Protein 3EXN (pdb70)

Sequence (152 aa):
HVLTLDLAPVTPKDAPLLHRVFHHLSPSYFALIGELPTLEDVVRDLQTLEVDPRRRAFLLFLGQEPVGYLDAKLGYPEAEDATLSLLLIREDHQGRGLGRQALERRFAAGLDGVRRLYAVVYGHNPKAKAFFQAQGFRYVKDGGPTLTWYVRPL

Secondary structure (DSSP, 8-state):
---PPEEEEP-GGGHHHHHHHHHT-HHHHHHT--PPPHHHHHHHHHHHHT-TTEEEEEEEETTEEEEEEEEEET-SSTT-EEEEEEEE-GGGTTSSHHHHHHHHHHHT-TT--EEEEEEESS-HHHHHHHHHTTPEEEEE-STTEEEEEEE-

InterPro domains:
  IPR000182 GNAT domain [PF00583] (49-140)
  IPR000182 GNAT domain [PS51186] (9-157)
  IPR016181 Acyl-CoA N-acyltransferase [SSF55729] (10-145)
  IPR050832 Bacterial Acetyltransferase [PTHR43877] (9-144)

Radius of gyration: 14.87 Å; Cα contacts (8 Å, |Δi|>4): 261; chains: 1; bounding box: 39×32×36 Å

CATH classification: 3.40.630.30

Structure (mmCIF, N/CA/C/O backbone):
data_3EXN
#
_entry.id   3EXN
#
_cell.length_a   32.197
_cell.length_b   52.408
_cell.length_c   47.514
_cell.angle_alpha   90.00
_cell.angle_beta   92.50
_cell.angle_gamma   90.00
#
_symmetry.space_group_name_H-M   'P 1 21 1'
#
loop_
_entity.id
_entity.type
_entity.pdbx_description
1 polymer 'Probable acetyltransferase'
2 non-polymer 'CHLORIDE ION'
3 non-polymer 'ACETYL COENZYME *A'
4 water water
#
loop_
_atom_site.group_PDB
_atom_site.id
_atom_site.type_symbol
_atom_site.label_atom_id
_atom_site.label_alt_id
_atom_site.label_comp_id
_atom_site.label_asym_id
_atom_site.label_entity_id
_atom_site.label_seq_id
_atom_site.pdbx_PDB_ins_code
_atom_site.Cartn_x
_atom_site.Cartn_y
_atom_site.Cartn_z
_atom_site.occupancy
_atom_site.B_iso_or_equiv
_atom_site.auth_seq_id
_atom_site.auth_comp_id
_atom_site.auth_asym_id
_atom_site.auth_atom_id
_atom_site.pdbx_PDB_model_num
ATOM 9 N N . HIS A 1 8 ? 25.336 -1.541 14.129 1.00 23.16 5 HIS A N 1
ATOM 10 C CA . HIS A 1 8 ? 23.993 -1.374 13.603 1.00 22.10 5 HIS A CA 1
ATOM 11 C C . HIS A 1 8 ? 23.694 -2.404 12.560 1.00 19.63 5 HIS A C 1
ATOM 12 O O . HIS A 1 8 ? 24.446 -2.541 11.581 1.00 20.24 5 HIS A O 1
ATOM 19 N N . VAL A 1 9 ? 22.590 -3.125 12.773 1.00 16.67 6 VAL A N 1
ATOM 20 C CA . VAL A 1 9 ? 21.939 -3.869 11.713 1.00 13.53 6 VAL A CA 1
ATOM 21 C C . VAL A 1 9 ? 21.172 -2.809 10.888 1.00 11.82 6 VAL A C 1
ATOM 22 O O . VAL A 1 9 ? 20.530 -1.863 11.459 1.00 12.56 6 VAL A O 1
ATOM 26 N N . LEU A 1 10 ? 21.192 -3.001 9.572 1.00 9.64 7 LEU A N 1
ATOM 27 C CA . LEU A 1 10 ? 20.632 -2.034 8.621 1.00 8.30 7 LEU A CA 1
ATOM 28 C C . LEU A 1 10 ? 19.349 -2.530 7.979 1.00 7.73 7 LEU A C 1
ATOM 29 O O . LEU A 1 10 ? 18.446 -1.716 7.754 1.00 6.06 7 LEU A O 1
ATOM 34 N N . THR A 1 11 ? 19.266 -3.835 7.672 1.00 7.01 8 THR A N 1
ATOM 35 C CA . THR A 1 11 ? 18.172 -4.402 6.883 1.00 6.37 8 THR A CA 1
ATOM 36 C C . THR A 1 11 ? 17.073 -4.833 7.852 1.00 6.78 8 THR A C 1
ATOM 37 O O . THR A 1 11 ? 17.325 -5.550 8.804 1.00 4.72 8 THR A O 1
ATOM 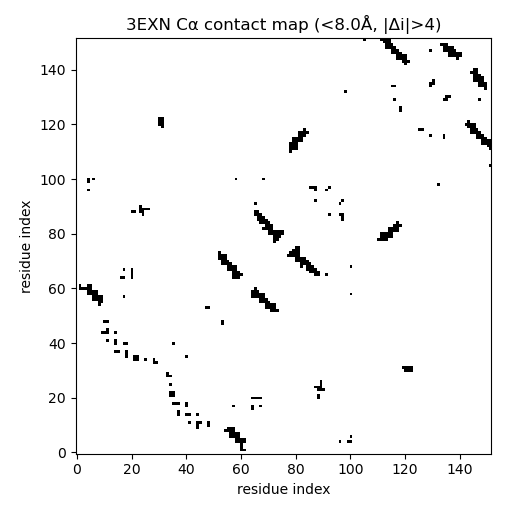41 N N . LEU A 1 12 ? 15.853 -4.394 7.576 1.00 7.10 9 LEU A N 1
ATOM 42 C CA . LEU A 1 12 ? 14.726 -4.591 8.470 1.00 8.10 9 LEU A CA 1
ATOM 43 C C . LEU A 1 12 ? 13.997 -5.788 7.916 1.00 8.08 9 LEU A C 1
ATOM 44 O O . LEU A 1 12 ? 13.625 -5.767 6.737 1.00 11.10 9 LEU A O 1
ATOM 49 N N . ASP A 1 13 ? 13.762 -6.792 8.754 1.00 8.34 10 ASP A N 1
ATOM 50 C CA . ASP A 1 13 ? 12.983 -7.981 8.374 1.00 8.29 10 ASP A CA 1
ATOM 51 C C . ASP A 1 13 ? 11.500 -7.899 8.750 1.00 6.95 10 ASP A C 1
ATOM 52 O O . ASP A 1 13 ? 11.140 -7.481 9.860 1.00 7.09 10 ASP A O 1
ATOM 57 N N . LEU A 1 14 ? 10.653 -8.339 7.830 1.00 6.06 11 LEU A N 1
ATOM 58 C CA . LEU A 1 14 ? 9.208 -8.274 8.040 1.00 5.92 11 LEU A CA 1
ATOM 59 C C . LEU A 1 14 ? 8.767 -9.714 8.307 1.00 5.85 11 LEU A C 1
ATOM 60 O O . LEU A 1 14 ? 8.696 -10.503 7.357 1.00 6.08 11 LEU A O 1
ATOM 65 N N . ALA A 1 15 ? 8.553 -10.020 9.600 1.00 5.76 12 ALA A N 1
ATOM 66 C CA . ALA A 1 15 ? 8.151 -11.345 10.104 1.00 6.36 12 ALA A CA 1
ATOM 67 C C . ALA A 1 15 ? 6.616 -11.399 10.253 1.00 5.67 12 ALA A C 1
ATOM 68 O O . ALA A 1 15 ? 6.042 -10.708 11.075 1.00 4.04 12 ALA A O 1
ATOM 70 N N . PRO A 1 16 ? 5.956 -12.262 9.500 1.00 6.09 13 PRO A N 1
ATOM 71 C CA . PRO A 1 16 ? 4.516 -12.407 9.738 1.00 6.44 13 PRO A CA 1
ATOM 72 C C . PRO A 1 16 ? 4.163 -12.711 11.181 1.00 6.13 13 PRO A C 1
ATOM 73 O O . PRO A 1 16 ? 4.832 -13.559 11.835 1.00 5.02 13 PRO A O 1
ATOM 77 N N . VAL A 1 17 ? 3.148 -11.991 11.692 1.00 5.25 14 VAL A N 1
ATOM 78 C CA . VAL A 1 17 ? 2.742 -12.060 13.099 1.00 5.76 14 VAL A CA 1
ATOM 79 C C . VAL A 1 17 ? 1.757 -13.239 13.307 1.00 6.27 14 VAL A C 1
ATOM 80 O O . VAL A 1 17 ? 0.937 -13.547 12.432 1.00 5.58 14 VAL A O 1
ATOM 84 N N . THR A 1 18 ? 1.888 -13.910 14.447 1.00 6.81 15 THR A N 1
ATOM 85 C CA . THR A 1 18 ? 0.989 -14.978 14.883 1.00 7.06 15 THR A CA 1
ATOM 86 C C . THR A 1 18 ? 0.628 -14.739 16.374 1.00 6.18 15 THR A C 1
ATOM 87 O O . THR A 1 18 ? 1.308 -13.988 17.050 1.00 4.40 15 THR A O 1
ATOM 91 N N . PRO A 1 19 ? -0.467 -15.363 16.887 1.00 6.04 16 PRO A N 1
ATOM 92 C CA . PRO A 1 19 ? -0.876 -15.172 18.286 1.00 5.17 16 PRO A CA 1
ATOM 93 C C . PRO A 1 19 ? 0.209 -15.451 19.317 1.00 5.10 16 PRO A C 1
ATOM 94 O O . PRO A 1 19 ? 0.289 -14.712 20.287 1.00 2.42 16 PRO A O 1
ATOM 98 N N . LYS A 1 20 ? 1.100 -16.413 19.058 1.00 4.66 17 LYS A N 1
ATOM 99 C CA . LYS A 1 20 ? 2.232 -16.628 19.983 1.00 4.91 17 LYS A CA 1
ATOM 100 C C . LYS A 1 20 ? 3.201 -15.426 20.084 1.00 4.32 17 LYS A C 1
ATOM 101 O O . LYS A 1 20 ? 3.932 -15.299 21.067 1.00 4.19 17 LYS A O 1
ATOM 107 N N . ASP A 1 21 ? 3.163 -14.518 19.110 1.00 5.79 18 ASP A N 1
ATOM 108 C CA . ASP A 1 21 ? 3.948 -13.280 19.171 1.00 5.22 18 ASP A CA 1
ATOM 109 C C . ASP A 1 21 ? 3.412 -12.199 20.143 1.00 6.48 18 ASP A C 1
ATOM 110 O O . ASP A 1 21 ? 4.065 -11.138 20.297 1.00 6.48 18 ASP A O 1
ATOM 115 N N . ALA A 1 22 ? 2.244 -12.454 20.795 1.00 6.12 19 ALA A N 1
ATOM 116 C CA . ALA A 1 22 ? 1.545 -11.453 21.613 1.00 6.10 19 ALA A CA 1
ATOM 117 C C . ALA A 1 22 ? 2.437 -10.742 22.628 1.00 6.86 19 ALA A C 1
ATOM 118 O O . ALA A 1 22 ? 2.430 -9.531 22.723 1.00 6.30 19 ALA A O 1
ATOM 120 N N . PRO A 1 23 ? 3.260 -11.490 23.354 1.00 6.07 20 PRO A N 1
ATOM 121 C CA . PRO A 1 23 ? 4.155 -10.823 24.302 1.00 6.47 20 PRO A CA 1
ATOM 122 C C . PRO A 1 23 ? 5.164 -9.831 23.671 1.00 6.00 20 PRO A C 1
ATOM 123 O O . PRO A 1 23 ? 5.439 -8.780 24.266 1.00 6.50 20 PRO A O 1
ATOM 127 N N . LEU A 1 24 ? 5.676 -10.160 22.488 1.00 4.75 21 LEU A N 1
ATOM 128 C CA . LEU A 1 24 ? 6.632 -9.296 21.774 1.00 5.10 21 LEU A CA 1
ATOM 129 C C . LEU A 1 24 ? 5.917 -8.062 21.224 1.00 4.63 21 LEU A C 1
ATOM 130 O O . LEU A 1 24 ? 6.444 -6.947 21.279 1.00 4.21 21 LEU A O 1
ATOM 135 N N . LEU A 1 25 ? 4.733 -8.249 20.666 1.00 4.73 22 LEU A N 1
ATOM 136 C CA . LEU A 1 25 ? 4.006 -7.093 20.132 1.00 5.33 22 LEU A CA 1
ATOM 137 C C . LEU A 1 25 ? 3.543 -6.188 21.268 1.00 5.46 22 LEU A C 1
ATOM 138 O O . LEU A 1 25 ? 3.604 -4.934 21.178 1.00 5.36 22 LEU A O 1
ATOM 143 N N . HIS A 1 26 ? 3.147 -6.814 22.378 1.00 5.81 23 HIS A N 1
ATOM 144 C CA . HIS A 1 26 ? 2.809 -6.044 23.589 1.00 6.40 23 HIS A CA 1
ATOM 145 C C . HIS A 1 26 ? 3.943 -5.162 24.042 1.00 6.15 23 HIS A C 1
ATOM 146 O O . HIS A 1 26 ? 3.716 -3.991 24.375 1.00 5.87 23 HIS A O 1
ATOM 153 N N . ARG A 1 27 ? 5.156 -5.701 24.070 1.00 6.17 24 ARG A N 1
ATOM 154 C CA . ARG A 1 27 ? 6.331 -4.926 24.457 1.00 5.72 24 ARG A CA 1
ATOM 155 C C . ARG A 1 27 ? 6.590 -3.788 23.464 1.00 5.17 24 ARG A C 1
ATOM 156 O O . ARG A 1 27 ? 6.900 -2.694 23.884 1.00 4.69 24 ARG A O 1
ATOM 164 N N . VAL A 1 28 ? 6.449 -4.022 22.144 1.00 5.00 25 VAL A N 1
ATOM 165 C CA . VAL A 1 28 ? 6.636 -2.940 21.165 1.00 4.46 25 VAL A CA 1
ATOM 166 C C . VAL A 1 28 ? 5.677 -1.787 21.460 1.00 3.79 25 VAL A C 1
ATOM 167 O O . VAL A 1 28 ? 6.074 -0.606 21.432 1.00 4.31 25 VAL A O 1
ATOM 171 N N . PHE A 1 29 ? 4.402 -2.110 21.687 1.00 4.40 26 PHE A N 1
ATOM 172 C CA . PHE A 1 29 ? 3.405 -1.082 22.013 1.00 2.88 26 PHE A CA 1
ATOM 173 C C . PHE A 1 29 ? 3.754 -0.357 23.324 1.00 3.83 26 PHE A C 1
ATOM 174 O O . PHE A 1 29 ? 3.655 0.888 23.439 1.00 4.57 26 PHE A O 1
ATOM 182 N N . HIS A 1 30 ? 4.138 -1.125 24.327 1.00 3.83 27 HIS A N 1
ATOM 183 C CA A HIS A 1 30 ? 4.466 -0.499 25.605 0.40 4.28 27 HIS A CA 1
ATOM 184 C CA B HIS A 1 30 ? 4.524 -0.574 25.640 0.40 4.50 27 HIS A CA 1
ATOM 185 C C . HIS A 1 30 ? 5.721 0.380 25.568 1.00 5.49 27 HIS A C 1
ATOM 186 O O . HIS A 1 30 ? 5.804 1.383 26.347 1.00 7.61 27 HIS A O 1
ATOM 199 N N . LEU A 1 31 ? 6.651 0.104 24.645 1.00 5.95 28 LEU A N 1
ATOM 200 C CA . LEU A 1 31 ? 7.805 1.002 24.399 1.00 6.37 28 LEU A CA 1
ATOM 201 C C . LEU A 1 31 ? 7.505 2.111 23.385 1.00 6.76 28 LEU A C 1
ATOM 202 O O . LEU A 1 31 ? 8.432 2.796 22.930 1.00 7.88 28 LEU A O 1
ATOM 207 N N . SER A 1 32 ? 6.229 2.275 23.032 1.00 5.19 29 SER A N 1
ATOM 208 C CA . SER A 1 32 ? 5.753 3.382 22.175 1.00 6.02 29 SER A CA 1
ATOM 209 C C . SER A 1 32 ? 4.623 4.235 22.842 1.00 6.27 29 SER A C 1
ATOM 210 O O . SER A 1 32 ? 3.545 4.451 22.244 1.00 5.26 29 SER A O 1
ATOM 213 N N . PRO A 1 33 ? 4.837 4.700 24.098 1.00 5.36 30 PRO A N 1
ATOM 214 C CA . PRO A 1 33 ? 3.741 5.360 24.841 1.00 7.04 30 PRO A CA 1
ATOM 215 C C . PRO A 1 33 ? 3.218 6.655 24.214 1.00 7.54 30 PRO A C 1
ATOM 216 O O . PRO A 1 33 ? 2.048 7.002 24.386 1.00 7.93 30 PRO A O 1
ATOM 220 N N . SER A 1 34 ? 4.076 7.368 23.490 1.00 6.81 31 SER A N 1
ATOM 221 C CA . SER A 1 34 ? 3.713 8.683 22.995 1.00 6.76 31 SER A CA 1
ATOM 222 C C . SER A 1 34 ? 2.646 8.537 21.914 1.00 7.74 31 SER A C 1
ATOM 223 O O . SER A 1 34 ? 1.736 9.368 21.825 1.00 8.64 31 SER A O 1
ATOM 226 N N . TYR A 1 35 ? 2.695 7.452 21.150 1.00 7.42 32 TYR A N 1
ATOM 227 C CA . TYR A 1 35 ? 1.667 7.228 20.148 1.00 7.80 32 TYR A CA 1
ATOM 228 C C . TYR A 1 35 ? 0.262 7.038 20.750 1.00 7.62 32 TYR A C 1
ATOM 229 O O . TYR A 1 35 ? -0.694 7.645 20.298 1.00 8.38 32 TYR A O 1
ATOM 238 N N . PHE A 1 36 ? 0.147 6.200 21.771 1.00 7.55 33 PHE A N 1
ATOM 239 C CA . PHE A 1 36 ? -1.136 5.950 22.427 1.00 6.93 33 PHE A CA 1
ATOM 240 C C . PHE A 1 36 ? -1.709 7.186 23.130 1.00 6.63 33 PHE A C 1
ATOM 241 O O . PHE A 1 36 ? -2.898 7.449 23.030 1.00 6.72 33 PHE A O 1
ATOM 249 N N . ALA A 1 37 ? -0.843 7.980 23.746 1.00 7.10 34 ALA A N 1
ATOM 250 C CA . ALA A 1 37 ? -1.263 9.234 24.354 1.00 7.11 34 ALA A CA 1
ATOM 251 C C . ALA A 1 37 ? -1.819 10.204 23.310 1.00 7.78 34 ALA A C 1
ATOM 252 O O . ALA A 1 37 ? -2.900 10.799 23.520 1.00 7.47 34 ALA A O 1
ATOM 254 N N . LEU A 1 38 ? -1.127 10.325 22.182 1.00 8.16 35 LEU A N 1
ATOM 255 C CA . LEU A 1 38 ? -1.548 11.189 21.080 1.00 10.36 35 LEU A CA 1
ATOM 256 C C . LEU A 1 38 ? -2.974 10.874 20.520 1.00 9.98 35 LEU A C 1
ATOM 257 O O . LEU A 1 38 ? -3.728 11.792 20.206 1.00 10.01 35 LEU A O 1
ATOM 262 N N . ILE A 1 39 ? -3.308 9.583 20.403 1.00 10.95 36 ILE A N 1
ATOM 263 C CA . ILE A 1 39 ? -4.646 9.125 19.997 1.00 10.09 36 ILE A CA 1
ATOM 264 C C . ILE A 1 39 ? -5.682 9.007 21.144 1.00 10.29 36 ILE A C 1
ATOM 265 O O . ILE A 1 39 ? -6.838 8.622 20.917 1.00 9.33 36 ILE A O 1
ATOM 270 N N . GLY A 1 40 ? -5.264 9.333 22.368 1.00 9.25 37 GLY A N 1
ATOM 271 C CA . GLY A 1 40 ? -6.158 9.368 23.503 1.00 8.84 37 GLY A CA 1
ATOM 272 C C . GLY A 1 40 ? -6.589 8.021 24.067 1.00 9.35 37 GLY A C 1
ATOM 273 O O . GLY A 1 40 ? -7.740 7.875 24.465 1.00 6.92 37 GLY A O 1
ATOM 282 N N . GLU A 1 42 ? -5.328 4.354 26.532 1.00 9.12 39 GLU A N 1
ATOM 283 C CA . GLU A 1 42 ? -4.424 3.629 27.422 1.00 9.62 39 GLU A CA 1
ATOM 284 C C . GLU A 1 42 ? -3.517 2.699 26.596 1.00 9.50 39 GLU A C 1
ATOM 285 O O . GLU A 1 42 ? -3.858 2.386 25.478 1.00 9.18 39 GLU A O 1
ATOM 291 N N . LEU A 1 43 ? -2.367 2.294 27.120 1.00 9.43 40 LEU A N 1
ATOM 292 C CA . LEU A 1 43 ? -1.542 1.270 26.458 1.00 9.57 40 LEU A CA 1
ATOM 293 C C . LEU A 1 43 ? -2.353 -0.031 26.424 1.00 8.91 40 LEU A C 1
ATOM 294 O O . LEU A 1 43 ? -3.121 -0.306 27.381 1.00 8.17 40 LEU A O 1
ATOM 299 N N . PRO A 1 44 ? -2.264 -0.800 25.317 1.00 9.58 41 PRO A N 1
ATOM 300 C CA . PRO A 1 44 ? -3.044 -2.038 25.210 1.00 10.06 41 PRO A CA 1
ATOM 301 C C . PRO A 1 44 ? -2.659 -3.073 26.261 1.00 10.07 41 PRO A C 1
ATOM 302 O O . PRO A 1 44 ? -1.460 -3.177 26.609 1.00 11.03 41 PRO A O 1
ATOM 306 N N . THR A 1 45 ? -3.637 -3.825 26.789 1.00 9.42 42 THR A N 1
ATOM 307 C CA . THR A 1 45 ? -3.337 -4.934 27.728 1.00 9.69 42 THR A CA 1
ATOM 308 C C . THR A 1 45 ? -2.835 -6.150 26.931 1.00 9.03 42 THR A C 1
ATOM 309 O O . THR A 1 45 ? -3.100 -6.234 25.729 1.00 7.17 42 THR A O 1
ATOM 313 N N . LEU A 1 46 ? -2.172 -7.110 27.586 1.00 8.79 43 LEU A N 1
ATOM 314 C CA . LEU A 1 46 ? -1.772 -8.334 26.844 1.00 8.67 43 LEU A CA 1
ATOM 315 C C . LEU A 1 46 ? -3.011 -9.102 26.330 1.00 9.38 43 LEU A C 1
ATOM 316 O O . LEU A 1 46 ? -3.021 -9.655 25.222 1.00 8.38 43 LEU A O 1
ATOM 321 N N . GLU A 1 47 ? -4.087 -9.082 27.119 1.00 9.42 44 GLU A N 1
ATOM 322 C CA . GLU A 1 47 ? -5.328 -9.756 26.720 1.00 9.74 44 GLU A CA 1
ATOM 323 C C . GLU A 1 47 ? -5.926 -9.135 25.468 1.00 9.31 44 GLU A C 1
ATOM 324 O O . GLU A 1 47 ? -6.336 -9.870 24.571 1.00 7.96 44 GLU A O 1
ATOM 330 N N . ASP A 1 48 ? -5.929 -7.791 25.404 1.00 8.35 45 ASP A N 1
ATOM 331 C CA . ASP A 1 48 ? -6.325 -7.045 24.188 1.00 8.63 45 ASP A CA 1
ATOM 332 C C . ASP A 1 48 ? -5.481 -7.477 22.954 1.00 7.24 45 ASP A C 1
ATOM 333 O O . ASP A 1 48 ? -6.010 -7.681 21.855 1.00 7.37 45 ASP A O 1
ATOM 338 N N . VAL A 1 49 ? -4.161 -7.555 23.123 1.00 6.10 46 VAL A N 1
ATOM 339 C CA . VAL A 1 49 ? -3.236 -7.867 21.959 1.00 6.07 46 VAL A CA 1
ATOM 340 C C . VAL A 1 49 ? -3.517 -9.301 21.447 1.00 5.59 46 VAL A C 1
ATOM 341 O O . VAL A 1 49 ? -3.659 -9.574 20.220 1.00 6.39 46 VAL A O 1
ATOM 345 N N . VAL A 1 50 ? -3.698 -10.222 22.395 1.00 4.72 47 VAL A N 1
ATOM 346 C CA . VAL A 1 50 ? -4.062 -11.596 22.024 1.00 5.73 47 VAL A CA 1
ATOM 347 C C . VAL A 1 50 ? -5.347 -11.613 21.212 1.00 6.48 47 VAL A C 1
ATOM 348 O O . VAL A 1 50 ? -5.381 -12.204 20.133 1.00 6.42 47 VAL A O 1
ATOM 352 N N . ARG A 1 51 ? -6.393 -10.961 21.719 1.00 5.70 48 ARG A N 1
ATOM 353 C CA . ARG A 1 51 ? -7.669 -10.923 21.021 1.00 6.70 48 ARG A CA 1
ATOM 354 C C . ARG A 1 51 ? -7.507 -10.356 19.588 1.00 6.35 48 ARG A C 1
ATOM 355 O O . ARG A 1 51 ? -8.030 -10.905 18.622 1.00 7.11 48 ARG A O 1
ATOM 363 N N . ASP A 1 52 ? -6.770 -9.267 19.457 1.00 6.12 49 ASP A N 1
ATOM 364 C CA . ASP A 1 52 ? -6.561 -8.639 18.170 1.00 7.05 49 ASP A CA 1
ATOM 365 C C . ASP A 1 52 ? -5.793 -9.550 17.195 1.00 7.06 49 ASP A C 1
ATOM 366 O O . ASP A 1 52 ? -6.101 -9.591 16.033 1.00 6.74 49 ASP A O 1
ATOM 371 N N . LEU A 1 53 ? -4.785 -10.269 17.681 1.00 6.39 50 LEU A N 1
ATOM 372 C CA . LEU A 1 53 ? -4.074 -11.236 16.850 1.00 6.22 50 LEU A CA 1
ATOM 373 C C . LEU A 1 53 ? -4.926 -12.433 16.427 1.00 6.80 50 LEU A C 1
ATOM 374 O O . LEU A 1 53 ? -4.802 -12.916 15.306 1.00 7.40 50 LEU A O 1
ATOM 379 N N . GLN A 1 54 ? -5.848 -12.857 17.277 1.00 7.99 51 GLN A N 1
ATOM 380 C CA . GLN A 1 54 ? -6.758 -13.977 16.930 1.00 8.08 51 GLN A CA 1
ATOM 381 C C . GLN A 1 54 ? -7.699 -13.582 15.797 1.00 6.87 51 GLN A C 1
ATOM 382 O O . GLN A 1 54 ? -7.983 -14.382 14.874 1.00 5.88 51 GLN A O 1
ATOM 388 N N . THR A 1 55 ? -8.153 -12.343 15.872 1.00 7.33 52 THR A N 1
ATOM 389 C CA . THR A 1 55 ? -9.002 -11.760 14.860 1.00 7.24 52 THR A CA 1
ATOM 390 C C . THR A 1 55 ? -8.284 -11.691 13.513 1.00 7.69 52 THR A C 1
ATOM 391 O O . THR A 1 55 ? -8.864 -12.047 12.497 1.00 8.21 52 THR A O 1
ATOM 395 N N . LEU A 1 56 ? -7.036 -11.223 13.477 1.00 7.44 53 LEU A N 1
ATOM 396 C CA . LEU A 1 56 ? -6.345 -11.097 12.183 1.00 7.85 53 LEU A CA 1
ATOM 397 C C . LEU A 1 56 ? -5.904 -12.442 11.632 1.00 8.03 53 LEU A C 1
ATOM 398 O O . LEU A 1 56 ? -5.845 -12.618 10.404 1.00 8.30 53 LEU A O 1
ATOM 403 N N . GLU A 1 57 ? -5.662 -13.390 12.531 1.00 8.38 54 GLU A N 1
ATOM 404 C CA . GLU A 1 57 ? -5.270 -14.754 12.151 1.00 10.10 54 GLU A CA 1
ATOM 405 C C . GLU A 1 57 ? -6.223 -15.393 11.158 1.00 9.70 54 GLU A C 1
ATOM 406 O O . GLU A 1 57 ? -5.775 -16.081 10.199 1.00 11.27 54 GLU A O 1
ATOM 412 N N . VAL A 1 58 ? -7.525 -15.183 11.355 1.00 8.87 55 VAL A N 1
ATOM 413 C CA . VAL A 1 58 ? -8.539 -15.867 10.555 1.00 9.04 55 VAL A CA 1
ATOM 414 C C . VAL A 1 58 ? -8.976 -15.109 9.297 1.00 8.10 55 VAL A C 1
ATOM 415 O O . VAL A 1 58 ? -9.845 -15.5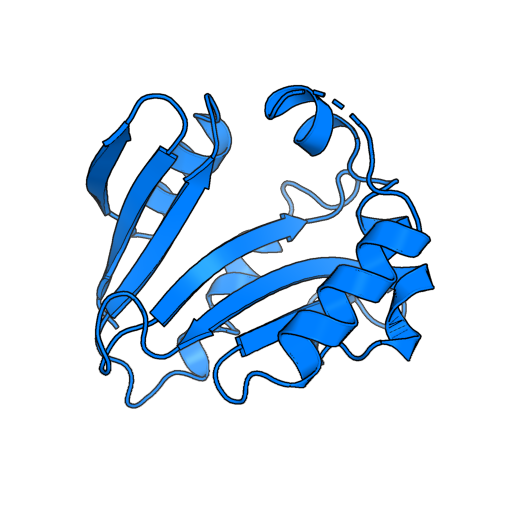80 8.547 1.00 6.93 55 VAL A O 1
ATOM 419 N N . ASP A 1 59 ? -8.386 -13.939 9.063 1.00 6.70 56 ASP A N 1
ATOM 420 C CA . ASP A 1 59 ? -8.651 -13.158 7.853 1.00 6.20 56 ASP A CA 1
ATOM 421 C C . ASP A 1 59 ? -7.527 -13.373 6.816 1.00 6.56 56 ASP A C 1
ATOM 422 O O . ASP A 1 59 ? -6.400 -12.904 7.023 1.00 5.55 56 ASP A O 1
ATOM 427 N N . PRO A 1 60 ? -7.828 -14.092 5.697 1.00 6.03 57 PRO A N 1
ATOM 428 C CA . PRO A 1 60 ? -6.776 -14.427 4.694 1.00 6.81 57 PRO A CA 1
ATOM 429 C C . PRO A 1 60 ? -6.172 -13.225 3.991 1.00 6.20 57 PRO A C 1
ATOM 430 O O . PRO A 1 60 ? -5.121 -13.344 3.339 1.00 6.48 57 PRO A O 1
ATOM 434 N N . ARG A 1 61 ? -6.859 -12.082 4.102 1.00 5.05 58 ARG A N 1
ATOM 435 C CA . ARG A 1 61 ? -6.415 -10.855 3.482 1.00 5.54 58 ARG A CA 1
ATOM 436 C C . ARG A 1 61 ? -5.684 -9.827 4.383 1.00 4.22 58 ARG A C 1
ATOM 437 O O . ARG A 1 61 ? -5.252 -8.788 3.891 1.00 5.49 58 ARG A O 1
ATOM 445 N N . ARG A 1 62 ? -5.528 -10.118 5.661 1.00 5.31 59 ARG A N 1
ATOM 446 C CA . ARG A 1 62 ? -4.719 -9.275 6.543 1.00 5.90 59 ARG A CA 1
ATOM 447 C C . ARG A 1 62 ? -3.259 -9.619 6.292 1.00 5.89 59 ARG A C 1
ATOM 448 O O . ARG A 1 62 ? -2.888 -10.788 6.081 1.00 6.16 59 ARG A O 1
ATOM 456 N N . ARG A 1 63 ? -2.432 -8.572 6.266 1.00 5.24 60 ARG A N 1
ATOM 457 C CA . ARG A 1 63 ? -0.995 -8.708 6.133 1.00 3.75 60 ARG A CA 1
ATOM 458 C C . ARG A 1 63 ? -0.348 -7.913 7.256 1.00 4.22 60 ARG A C 1
ATOM 459 O O . ARG A 1 63 ? -0.237 -6.667 7.165 1.00 5.10 60 ARG A O 1
ATOM 467 N N . ALA A 1 64 ? 0.003 -8.613 8.326 1.00 4.09 61 ALA A N 1
ATOM 468 C CA . ALA A 1 64 ? 0.557 -7.965 9.504 1.00 4.14 61 ALA A CA 1
ATOM 469 C C . ALA A 1 64 ? 1.894 -8.587 9.876 1.00 4.30 61 ALA A C 1
ATOM 470 O O . ALA A 1 64 ? 2.054 -9.825 9.778 1.00 3.87 61 ALA A O 1
ATOM 472 N N . PHE A 1 65 ? 2.827 -7.724 10.297 1.00 4.14 62 PHE A N 1
ATOM 473 C CA . PHE A 1 65 ? 4.226 -8.107 10.520 1.00 3.90 62 PHE A CA 1
ATOM 474 C C . PHE A 1 65 ? 4.792 -7.468 11.760 1.00 4.18 62 PHE A C 1
ATOM 475 O O . PHE A 1 65 ? 4.608 -6.253 11.988 1.00 4.82 62 PHE A O 1
ATOM 483 N N . LEU A 1 66 ? 5.529 -8.249 12.555 1.00 3.56 63 LEU A N 1
ATOM 484 C CA . LEU A 1 66 ? 6.526 -7.657 13.426 1.00 3.92 63 LEU A CA 1
ATOM 485 C C . LEU A 1 66 ? 7.774 -7.235 12.617 1.00 5.01 63 LEU A C 1
ATOM 486 O O . LEU A 1 66 ? 8.203 -7.953 11.705 1.00 8.36 63 LEU A O 1
ATOM 491 N N . LEU A 1 67 ? 8.334 -6.081 12.944 1.00 6.00 64 LEU A N 1
ATOM 492 C CA . LEU A 1 67 ? 9.519 -5.509 12.262 1.00 5.43 64 LEU A CA 1
ATOM 493 C C . LEU A 1 67 ? 10.735 -5.752 13.104 1.00 6.54 64 LEU A C 1
ATOM 494 O O . LEU A 1 67 ? 10.758 -5.399 14.285 1.00 6.51 64 LEU A O 1
ATOM 499 N N . PHE A 1 68 ? 11.715 -6.459 12.525 1.00 6.26 65 PHE A N 1
ATOM 500 C CA . PHE A 1 68 ? 12.864 -6.930 13.290 1.00 6.20 65 PHE A CA 1
ATOM 501 C C . PHE A 1 68 ? 14.147 -6.326 12.776 1.00 5.35 65 PHE A C 1
ATOM 502 O O . PHE A 1 68 ? 14.382 -6.268 11.583 1.00 5.89 65 PHE A O 1
ATOM 510 N N . LEU A 1 69 ? 14.997 -5.939 13.704 1.00 5.55 66 LEU A N 1
ATOM 511 C CA . LEU A 1 69 ? 16.438 -5.735 13.374 1.00 5.82 66 LEU A CA 1
ATOM 512 C C . LEU A 1 69 ? 17.182 -6.851 14.095 1.00 7.13 66 LEU A C 1
ATOM 513 O O . LEU A 1 69 ? 17.379 -6.800 15.319 1.00 6.98 66 LEU A O 1
ATOM 518 N N . GLY A 1 70 ? 17.589 -7.866 13.339 1.00 7.67 67 GLY A N 1
ATOM 519 C CA . GLY A 1 70 ? 18.145 -9.089 13.934 1.00 8.90 67 GLY A CA 1
ATOM 520 C C . GLY A 1 70 ? 17.067 -9.731 14.794 1.00 9.01 67 GLY A C 1
ATOM 521 O O . GLY A 1 70 ? 15.990 -10.010 14.289 1.00 9.17 67 GLY A O 1
ATOM 522 N N . GLN A 1 71 ? 17.355 -9.920 16.086 1.00 9.76 68 GLN A N 1
ATOM 523 C CA . GLN A 1 71 ? 16.400 -10.492 17.056 1.00 11.47 68 GLN A CA 1
ATOM 524 C C . GLN A 1 71 ? 15.523 -9.486 17.788 1.00 10.78 68 GLN A C 1
ATOM 525 O O . GLN A 1 71 ? 14.686 -9.871 18.618 1.00 10.21 68 GLN A O 1
ATOM 531 N N . GLU A 1 72 ? 15.714 -8.203 17.510 1.00 10.04 69 GLU A N 1
ATOM 532 C CA . GLU A 1 72 ? 15.031 -7.181 18.276 1.00 10.01 69 GLU A CA 1
ATOM 533 C C . GLU A 1 72 ? 13.794 -6.705 17.545 1.00 8.01 69 GLU A C 1
ATOM 534 O O . GLU A 1 72 ? 13.905 -6.240 16.414 1.00 7.67 69 GLU A O 1
ATOM 540 N N . PRO A 1 73 ? 12.603 -6.829 18.182 1.00 7.40 70 PRO A N 1
ATOM 541 C CA . PRO A 1 73 ? 11.379 -6.298 17.572 1.00 7.06 70 PRO A CA 1
ATOM 542 C C . PRO A 1 73 ? 11.335 -4.795 17.727 1.00 6.62 70 PRO A C 1
ATOM 543 O O . PRO A 1 73 ? 11.348 -4.296 18.878 1.00 7.45 70 PRO A O 1
ATOM 547 N N . VAL A 1 74 ? 11.255 -4.080 16.602 1.00 6.09 71 VAL A N 1
ATOM 548 C CA . VAL A 1 74 ? 11.383 -2.634 16.586 1.00 4.70 71 VAL A CA 1
ATOM 549 C C . VAL A 1 74 ? 10.202 -1.935 15.912 1.00 4.59 71 VAL A C 1
ATOM 550 O O . VAL A 1 74 ? 10.212 -0.725 15.735 1.00 4.44 71 VAL A O 1
ATOM 554 N N . GLY A 1 75 ? 9.155 -2.679 15.614 1.00 3.69 72 GLY A N 1
ATOM 555 C CA . GLY A 1 75 ? 7.945 -2.041 15.076 1.00 2.97 72 GLY A CA 1
ATOM 556 C C . GLY A 1 75 ? 6.923 -3.054 14.644 1.00 2.76 72 GLY A C 1
ATOM 557 O O . GLY A 1 75 ? 7.086 -4.271 14.864 1.00 2.30 72 GLY A O 1
ATOM 558 N N . TYR A 1 76 ? 5.885 -2.545 13.984 1.00 2.80 73 TYR A N 1
ATOM 559 C CA . TYR A 1 76 ? 4.707 -3.328 13.618 1.00 3.63 73 TYR A CA 1
ATOM 560 C C . TYR A 1 76 ? 4.076 -2.681 12.393 1.00 3.04 73 TYR A C 1
ATOM 561 O O . TYR A 1 76 ? 4.013 -1.460 12.320 1.00 4.28 73 TYR A O 1
ATOM 570 N N . LEU A 1 77 ? 3.624 -3.485 11.431 1.00 4.92 74 LEU A N 1
ATOM 571 C CA . LEU A 1 77 ? 2.977 -2.998 10.217 1.00 3.97 74 LEU A CA 1
ATOM 572 C C . LEU A 1 77 ? 1.734 -3.865 9.982 1.00 3.41 74 LEU A C 1
ATOM 573 O O . LEU A 1 77 ? 1.815 -5.085 10.042 1.00 2.47 74 LEU A O 1
ATOM 578 N N . ASP A 1 78 ? 0.585 -3.222 9.741 1.00 3.47 75 ASP A N 1
ATOM 579 C CA . ASP A 1 78 ? -0.712 -3.969 9.633 1.00 4.93 75 ASP A CA 1
ATOM 580 C C . ASP A 1 78 ? -1.439 -3.380 8.463 1.00 4.23 75 ASP A C 1
ATOM 581 O O . ASP A 1 78 ? -1.686 -2.186 8.447 1.00 6.02 75 ASP A O 1
ATOM 586 N N . ALA A 1 79 ? -1.755 -4.213 7.489 1.00 4.51 76 ALA A N 1
ATOM 587 C CA . ALA A 1 79 ? -2.507 -3.824 6.289 1.00 3.58 76 ALA A CA 1
ATOM 588 C C . ALA A 1 79 ? -3.600 -4.855 5.962 1.00 4.12 76 ALA A C 1
ATOM 589 O O . ALA A 1 79 ? -3.588 -6.009 6.433 1.00 3.62 76 ALA A O 1
ATOM 591 N N . LYS A 1 80 ? -4.562 -4.422 5.171 1.00 5.62 77 LYS A N 1
ATOM 592 C CA . LYS A 1 80 ? -5.667 -5.258 4.673 1.00 5.47 77 LYS A CA 1
ATOM 593 C C . LYS A 1 80 ? -5.733 -5.156 3.129 1.00 5.84 77 LYS A C 1
ATOM 594 O O . LYS A 1 80 ? -5.944 -4.061 2.569 1.00 5.76 77 LYS A O 1
ATOM 600 N N . LEU A 1 81 ? -5.564 -6.289 2.457 1.00 6.69 78 LEU A N 1
ATOM 601 C CA . LEU A 1 81 ? -5.791 -6.379 1.006 1.00 5.38 78 LEU A CA 1
ATOM 602 C C . LEU A 1 81 ? -7.304 -6.413 0.718 1.00 6.27 78 LEU A C 1
ATOM 603 O O . LEU A 1 81 ? -8.068 -7.048 1.439 1.00 6.38 78 LEU A O 1
ATOM 608 N N . GLY A 1 82 ? -7.740 -5.780 -0.375 1.00 7.48 79 GLY A N 1
ATOM 609 C CA . GLY A 1 82 ? -9.133 -5.886 -0.780 1.00 8.65 79 GLY A CA 1
ATOM 610 C C . GLY A 1 82 ? -10.042 -4.860 -0.111 1.00 9.16 79 GLY A C 1
ATOM 611 O O . GLY A 1 82 ? -11.276 -4.979 -0.206 1.00 9.36 79 GLY A O 1
ATOM 612 N N . TYR A 1 83 ? -9.441 -3.857 0.535 1.00 8.71 80 TYR A N 1
ATOM 613 C CA . TYR A 1 83 ? -10.162 -2.742 1.149 1.00 9.09 80 TYR A CA 1
ATOM 614 C C . TYR A 1 83 ? -9.460 -1.444 0.684 1.00 9.82 80 TYR A C 1
ATOM 615 O O . TYR A 1 83 ? -8.242 -1.348 0.781 1.00 9.15 80 TYR A O 1
ATOM 624 N N . PRO A 1 84 ? -10.219 -0.428 0.244 1.00 10.80 81 PRO A N 1
ATOM 625 C CA . PRO A 1 84 ? -11.660 -0.302 0.214 1.00 12.26 81 PRO A CA 1
ATOM 626 C C . PRO A 1 84 ? -12.295 -1.064 -0.939 1.00 12.70 81 PRO A C 1
ATOM 627 O O . PRO A 1 84 ? -13.500 -1.387 -0.881 1.00 14.61 81 PRO A O 1
ATOM 631 N N . GLU A 1 85 ? -11.519 -1.329 -1.983 1.00 12.63 82 GLU A N 1
ATOM 632 C CA . GLU A 1 85 ? -11.967 -2.154 -3.090 1.00 13.21 82 GLU A CA 1
ATOM 633 C C . GLU A 1 85 ? -11.090 -3.390 -3.268 1.00 12.70 82 GLU A C 1
ATOM 634 O O . GLU A 1 85 ? -9.941 -3.406 -2.865 1.00 10.92 82 GLU A O 1
ATOM 640 N N . ALA A 1 86 ? -11.681 -4.401 -3.914 1.00 11.65 83 ALA A N 1
ATOM 641 C CA . ALA A 1 86 ? -11.081 -5.702 -4.133 1.00 11.52 83 ALA A CA 1
ATOM 642 C C . ALA A 1 86 ? -9.651 -5.617 -4.655 1.00 11.13 83 ALA A C 1
ATOM 643 O O . ALA A 1 86 ? -8.817 -6.447 -4.265 1.00 11.40 83 ALA A O 1
ATOM 645 N N . GLU A 1 87 ? -9.398 -4.636 -5.548 1.00 10.32 84 GLU A N 1
ATOM 646 C CA . GLU A 1 87 ? -8.090 -4.462 -6.224 1.00 10.22 84 GLU A CA 1
ATOM 647 C C . GLU A 1 87 ? -7.044 -3.649 -5.456 1.00 9.43 84 GLU A C 1
ATOM 648 O O . GLU A 1 87 ? -5.897 -3.525 -5.916 1.00 8.82 84 GLU A O 1
ATOM 654 N N . ASP A 1 88 ? -7.459 -3.048 -4.338 1.00 7.95 85 ASP A N 1
ATOM 655 C CA . ASP A 1 88 ? -6.577 -2.177 -3.543 1.00 7.31 85 ASP A CA 1
ATOM 656 C C . ASP A 1 88 ? -6.140 -2.812 -2.227 1.00 6.44 85 ASP A C 1
ATOM 657 O O . ASP A 1 88 ? -6.437 -3.987 -1.945 1.00 8.28 85 ASP A O 1
ATOM 662 N N . ALA A 1 89 ? -5.392 -2.030 -1.448 1.00 4.11 86 ALA A N 1
ATOM 663 C CA . ALA A 1 89 ? -4.926 -2.408 -0.094 1.00 3.03 86 ALA A CA 1
ATOM 664 C C . ALA A 1 89 ? -4.943 -1.163 0.766 1.00 2.29 86 ALA A C 1
ATOM 665 O O . ALA A 1 89 ? -4.831 -0.063 0.244 1.00 2.00 86 ALA A O 1
ATOM 667 N N . THR A 1 90 ? -4.975 -1.337 2.106 1.00 2.93 87 THR A N 1
ATOM 668 C CA . THR A 1 90 ? -4.983 -0.186 2.999 1.00 2.36 87 THR A CA 1
ATOM 669 C C . THR A 1 90 ? -4.088 -0.523 4.146 1.00 2.76 87 THR A C 1
ATOM 670 O O . THR A 1 90 ? -4.202 -1.599 4.737 1.00 3.41 87 THR A O 1
ATOM 674 N N . LEU A 1 91 ? -3.193 0.403 4.446 1.00 4.26 88 LEU A N 1
ATOM 675 C CA . LEU A 1 91 ? -2.330 0.319 5.618 1.00 4.15 88 LEU A CA 1
ATOM 676 C C . LEU A 1 91 ? -3.101 0.999 6.775 1.00 4.79 88 LEU A C 1
ATOM 677 O O . LEU A 1 91 ? -3.428 2.194 6.716 1.00 5.66 88 LEU A O 1
ATOM 682 N N . SER A 1 92 ? -3.382 0.231 7.846 1.00 5.81 89 SER A N 1
ATOM 683 C CA . SER A 1 92 ? -4.077 0.743 9.049 1.00 4.48 89 SER A CA 1
ATOM 684 C C . SER A 1 92 ? -3.161 1.137 10.190 1.00 3.81 89 SER A C 1
ATOM 685 O O . SER A 1 92 ? -3.549 1.934 11.026 1.00 2.00 89 SER A O 1
ATOM 688 N N . LEU A 1 93 ? -1.954 0.592 10.218 1.00 3.51 90 LEU A N 1
ATOM 689 C CA . LEU A 1 93 ? -0.979 0.950 11.248 1.00 2.99 90 LEU A CA 1
ATOM 690 C C . LEU A 1 93 ? 0.456 0.656 10.789 1.00 4.73 90 LEU A C 1
ATOM 691 O O . LEU A 1 93 ? 0.790 -0.477 10.377 1.00 4.64 90 LEU A O 1
ATOM 696 N N . LEU A 1 94 ? 1.298 1.691 10.880 1.00 4.31 91 LEU A N 1
ATOM 697 C CA . LEU A 1 94 ? 2.755 1.543 10.799 1.00 3.73 91 LEU A CA 1
ATOM 698 C C . LEU A 1 94 ? 3.353 2.223 12.053 1.00 3.48 91 LEU A C 1
ATOM 699 O O . LEU A 1 94 ? 3.167 3.401 12.294 1.00 4.96 91 LEU A O 1
ATOM 704 N N . LEU A 1 95 ? 4.008 1.438 12.875 1.00 4.14 92 LEU A N 1
ATOM 705 C CA . LEU A 1 95 ? 4.566 1.927 14.106 1.00 4.43 92 LEU A CA 1
ATOM 706 C C . LEU A 1 95 ? 6.059 1.519 14.206 1.00 3.36 92 LEU A C 1
ATOM 707 O O . LEU A 1 95 ? 6.390 0.357 14.072 1.00 3.17 92 LEU A O 1
ATOM 712 N N . ILE A 1 96 ? 6.934 2.486 14.433 1.00 3.84 93 ILE A N 1
ATOM 713 C CA . ILE A 1 96 ? 8.338 2.208 14.793 1.00 4.48 93 ILE A CA 1
ATOM 714 C C . ILE A 1 96 ? 8.476 2.521 16.269 1.00 4.70 93 ILE A C 1
ATOM 715 O O . ILE A 1 96 ? 8.045 3.587 16.760 1.00 5.31 93 ILE A O 1
ATOM 720 N N . ARG A 1 97 ? 9.066 1.576 17.006 1.00 5.27 94 ARG A N 1
ATOM 721 C CA . ARG A 1 97 ? 9.283 1.703 18.432 1.00 6.53 94 ARG A CA 1
ATOM 722 C C . ARG A 1 97 ? 10.019 3.017 18.700 1.00 7.69 94 ARG A C 1
ATOM 723 O O . ARG A 1 97 ? 10.948 3.391 17.966 1.00 6.78 94 ARG A O 1
ATOM 731 N N . GLU A 1 98 ? 9.638 3.676 19.784 1.00 8.17 95 GLU A N 1
ATOM 732 C CA . GLU A 1 98 ?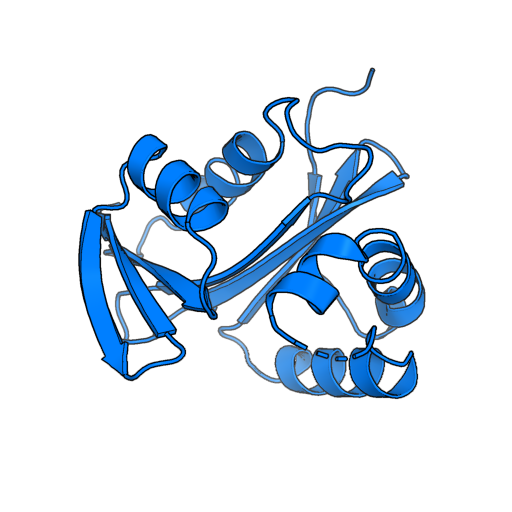 9.909 5.081 19.943 1.00 9.38 95 GLU A CA 1
ATOM 733 C C . GLU A 1 98 ? 11.418 5.356 20.006 1.00 10.91 95 GLU A C 1
ATOM 734 O O . GLU A 1 98 ? 11.891 6.346 19.431 1.00 11.37 95 GLU A O 1
ATOM 740 N N . ASP A 1 99 ? 12.186 4.454 20.634 1.00 10.87 96 ASP A N 1
ATOM 741 C CA . ASP A 1 99 ? 13.647 4.589 20.646 1.00 11.28 96 ASP A CA 1
ATOM 742 C C . ASP A 1 99 ? 14.373 4.349 19.315 1.00 10.56 96 ASP A C 1
ATOM 743 O O . ASP A 1 99 ? 15.578 4.585 19.243 1.00 10.90 96 ASP A O 1
ATOM 748 N N . HIS A 1 100 ? 13.659 3.905 18.275 1.00 8.89 97 HIS A N 1
ATOM 749 C CA . HIS A 1 100 ? 14.244 3.636 16.954 1.00 9.71 97 HIS A CA 1
ATOM 750 C C . HIS A 1 100 ? 13.687 4.538 15.852 1.00 9.04 97 HIS A C 1
ATOM 751 O O . HIS A 1 100 ? 13.952 4.322 14.659 1.00 8.17 97 HIS A O 1
ATOM 758 N N . GLN A 1 101 ? 12.927 5.575 16.249 1.00 9.65 98 GLN A N 1
ATOM 759 C CA . GLN A 1 101 ? 12.345 6.503 15.289 1.00 9.39 98 GLN A CA 1
ATOM 760 C C . GLN A 1 101 ? 13.404 7.447 14.688 1.00 9.79 98 GLN A C 1
ATOM 761 O O . GLN A 1 101 ? 14.479 7.650 15.256 1.00 8.28 98 GLN A O 1
ATOM 767 N N . GLY A 1 102 ? 13.094 8.002 13.521 1.00 9.50 99 GLY A N 1
ATOM 768 C CA . GLY A 1 102 ? 13.983 8.977 12.877 1.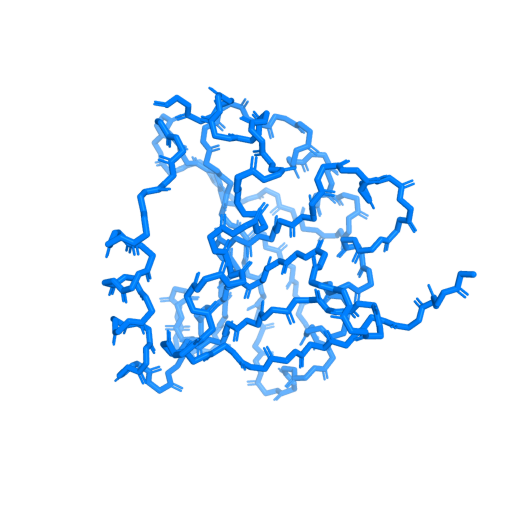00 10.52 99 GLY A CA 1
ATOM 769 C C . GLY A 1 102 ? 15.289 8.458 12.244 1.00 10.82 99 GLY A C 1
ATOM 770 O O . GLY A 1 102 ? 16.238 9.236 12.057 1.00 11.68 99 GLY A O 1
ATOM 771 N N . ARG A 1 103 ? 15.346 7.163 11.919 1.00 9.49 100 ARG A N 1
ATOM 772 C CA . ARG A 1 103 ? 16.544 6.531 11.351 1.00 9.57 100 ARG A CA 1
ATOM 773 C C . ARG A 1 103 ? 16.202 5.905 9.999 1.00 8.75 100 ARG A C 1
ATOM 774 O O . ARG A 1 103 ? 16.958 5.109 9.481 1.00 10.39 100 ARG A O 1
ATOM 782 N N . GLY A 1 104 ? 15.060 6.259 9.440 1.00 9.19 101 GLY A N 1
ATOM 783 C CA . GLY A 1 104 ? 14.636 5.720 8.160 1.00 8.50 101 GLY A CA 1
ATOM 784 C C . GLY A 1 104 ? 13.950 4.374 8.160 1.00 8.26 101 GLY A C 1
ATOM 785 O O . GLY A 1 104 ? 13.643 3.851 7.070 1.00 8.68 101 GLY A O 1
ATOM 786 N N . LEU A 1 105 ? 13.672 3.805 9.329 1.00 6.46 102 LEU A N 1
ATOM 787 C CA . LEU A 1 105 ? 13.059 2.474 9.374 1.00 6.92 102 LEU A CA 1
ATOM 788 C C . LEU A 1 105 ? 11.588 2.442 8.887 1.00 7.57 102 LEU A C 1
ATOM 789 O O . LEU A 1 105 ? 11.161 1.444 8.270 1.00 7.89 102 LEU A O 1
ATOM 794 N N . GLY A 1 106 ? 10.857 3.541 9.094 1.00 7.72 103 GLY A N 1
ATOM 795 C CA . GLY A 1 106 ? 9.458 3.658 8.637 1.00 7.25 103 GLY A CA 1
ATOM 796 C C . GLY A 1 106 ? 9.438 3.591 7.125 1.00 7.08 103 GLY A C 1
ATOM 797 O O . GLY A 1 106 ? 8.657 2.811 6.532 1.00 7.44 103 GLY A O 1
ATOM 798 N N . ARG A 1 107 ? 10.332 4.357 6.491 1.00 5.51 104 ARG A N 1
ATOM 799 C CA . ARG A 1 107 ? 10.397 4.341 5.029 1.00 5.73 104 ARG A CA 1
ATOM 800 C C . ARG A 1 107 ? 10.814 2.955 4.487 1.00 4.71 104 ARG A C 1
ATOM 801 O O . ARG A 1 107 ? 10.246 2.449 3.530 1.00 5.23 104 ARG A O 1
ATOM 809 N N . GLN A 1 108 ? 11.774 2.331 5.134 1.00 6.02 105 GLN A N 1
ATOM 810 C CA . GLN A 1 108 ? 12.264 1.028 4.683 1.00 6.64 105 GLN A CA 1
ATOM 811 C C . GLN A 1 108 ? 11.127 -0.015 4.764 1.00 5.62 105 GLN A C 1
ATOM 812 O O . GLN A 1 108 ? 10.977 -0.833 3.833 1.00 4.31 105 GLN A O 1
ATOM 818 N N . ALA A 1 109 ? 10.351 0.034 5.862 1.00 4.70 106 ALA A N 1
ATOM 819 C CA . ALA A 1 109 ? 9.273 -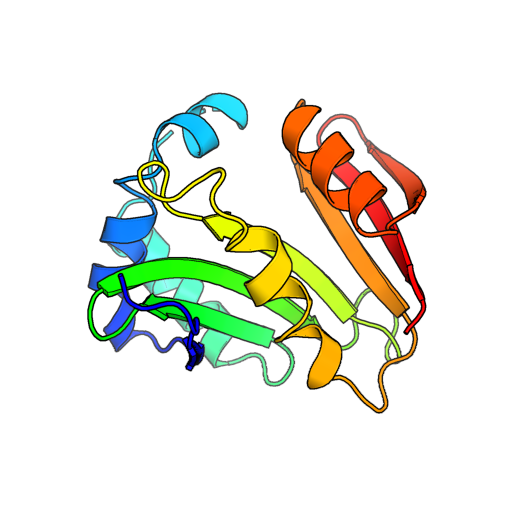0.958 6.111 1.00 5.38 106 ALA A CA 1
ATOM 820 C C . ALA A 1 109 ? 8.193 -0.803 5.025 1.00 6.01 106 ALA A C 1
ATOM 821 O O . ALA A 1 109 ? 7.680 -1.783 4.465 1.00 6.26 106 ALA A O 1
ATOM 823 N N . LEU A 1 110 ? 7.885 0.448 4.712 1.00 7.39 107 LEU A N 1
ATOM 824 C CA . LEU A 1 110 ? 6.872 0.747 3.714 1.00 8.91 107 LEU A CA 1
ATOM 825 C C . LEU A 1 110 ? 7.303 0.290 2.317 1.00 9.73 107 LEU A C 1
ATOM 826 O O . LEU A 1 110 ? 6.486 -0.302 1.544 1.00 11.02 107 LEU A O 1
ATOM 831 N N . GLU A 1 111 ? 8.573 0.519 1.992 1.00 8.09 108 GLU A N 1
ATOM 832 C CA . GLU A 1 111 ? 9.059 0.176 0.655 1.00 10.05 108 GLU A CA 1
ATOM 833 C C . GLU A 1 111 ? 9.185 -1.353 0.540 1.00 8.49 108 GLU A C 1
ATOM 834 O O . GLU A 1 111 ? 8.861 -1.916 -0.509 1.00 7.31 108 GLU A O 1
ATOM 840 N N . ARG A 1 112 ? 9.622 -2.018 1.608 1.00 7.97 109 ARG A N 1
ATOM 841 C CA A ARG A 1 112 ? 9.712 -3.484 1.563 0.60 8.48 109 ARG A CA 1
ATOM 842 C CA B ARG A 1 112 ? 9.704 -3.489 1.633 0.40 8.40 109 ARG A CA 1
ATOM 843 C C . ARG A 1 112 ? 8.316 -4.112 1.435 1.00 8.56 109 ARG A C 1
ATOM 844 O O . ARG A 1 112 ? 8.148 -5.135 0.710 1.00 8.12 109 ARG A O 1
ATOM 859 N N . PHE A 1 113 ? 7.324 -3.511 2.098 1.00 7.62 110 PHE A N 1
ATOM 860 C CA . PHE A 1 113 ? 5.947 -4.049 2.048 1.00 8.38 110 PHE A CA 1
ATOM 861 C C . PHE A 1 113 ? 5.364 -3.796 0.649 1.00 8.28 110 PHE A C 1
ATOM 862 O O . PHE A 1 113 ? 4.834 -4.711 0.014 1.00 8.71 110 PHE A O 1
ATOM 870 N N . ALA A 1 114 ? 5.524 -2.589 0.129 1.00 9.71 111 ALA A N 1
ATOM 871 C CA . ALA A 1 114 ? 4.931 -2.265 -1.185 1.00 10.69 111 ALA A CA 1
ATOM 872 C C . ALA A 1 114 ? 5.563 -3.104 -2.317 1.00 11.00 111 ALA A C 1
ATOM 873 O O . ALA A 1 114 ? 4.902 -3.439 -3.322 1.00 11.09 111 ALA A O 1
ATOM 875 N N . ALA A 1 115 ? 6.838 -3.430 -2.168 1.00 12.07 112 ALA A N 1
ATOM 876 C CA . ALA A 1 115 ? 7.544 -4.313 -3.097 1.00 12.70 112 ALA A CA 1
ATOM 877 C C . ALA A 1 115 ? 6.863 -5.687 -3.320 1.00 12.57 112 ALA A C 1
ATOM 878 O O . ALA A 1 115 ? 6.950 -6.266 -4.422 1.00 12.78 112 ALA A O 1
ATOM 880 N N . GLY A 1 116 ? 6.185 -6.188 -2.291 1.00 11.52 113 GLY A N 1
ATOM 881 C CA . GLY A 1 116 ? 5.505 -7.461 -2.312 1.00 11.95 113 GLY A CA 1
ATOM 882 C C . GLY A 1 116 ? 4.090 -7.458 -2.876 1.00 11.74 113 GLY A C 1
ATOM 883 O O . GLY A 1 116 ? 3.454 -8.527 -2.942 1.00 13.28 113 GLY A O 1
ATOM 884 N N . LEU A 1 117 ? 3.600 -6.292 -3.307 1.00 11.03 114 LEU A N 1
ATOM 885 C CA . LEU A 1 117 ? 2.195 -6.131 -3.741 1.00 10.82 114 LEU A CA 1
ATOM 886 C C . LEU A 1 117 ? 1.951 -6.069 -5.242 1.00 11.37 114 LEU A C 1
ATOM 887 O O . LEU A 1 117 ? 0.918 -5.515 -5.679 1.00 11.44 114 LEU A O 1
ATOM 892 N N . ASP A 1 118 ? 2.843 -6.628 -6.055 1.00 10.39 115 ASP A N 1
ATOM 893 C CA . ASP A 1 118 ? 2.529 -6.739 -7.479 1.00 11.22 115 ASP A CA 1
ATOM 894 C C . ASP A 1 118 ? 1.170 -7.460 -7.628 1.00 10.89 115 ASP A C 1
ATOM 895 O O . ASP A 1 118 ? 0.955 -8.528 -7.050 1.00 11.22 115 ASP A O 1
ATOM 900 N N . GLY A 1 119 ? 0.271 -6.855 -8.396 1.00 10.79 116 GLY A N 1
ATOM 901 C CA . GLY A 1 119 ? -1.073 -7.356 -8.595 1.00 10.77 116 GLY A CA 1
ATOM 902 C C . GLY A 1 119 ? -2.105 -6.528 -7.848 1.00 10.87 116 GLY A C 1
ATOM 903 O O . GLY A 1 119 ? -3.299 -6.685 -8.074 1.00 10.77 116 GLY A O 1
ATOM 904 N N . VAL A 1 120 ? -1.636 -5.695 -6.920 1.00 10.26 117 VAL A N 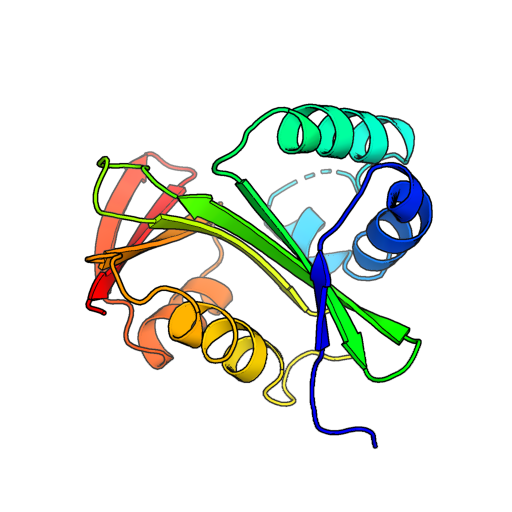1
ATOM 905 C CA . VAL A 1 120 ? -2.443 -4.666 -6.253 1.00 10.24 117 VAL A CA 1
ATOM 906 C C . VAL A 1 120 ? -2.322 -3.311 -6.959 1.00 9.42 117 VAL A C 1
ATOM 907 O O . VAL A 1 120 ? -1.243 -2.923 -7.397 1.00 9.85 117 VAL A O 1
ATOM 911 N N . ARG A 1 121 ? -3.428 -2.577 -6.982 1.00 9.09 118 ARG A N 1
ATOM 912 C CA . ARG A 1 121 ? -3.600 -1.358 -7.766 1.00 8.45 118 ARG A CA 1
ATOM 913 C C . ARG A 1 121 ? -3.172 -0.077 -7.060 1.00 8.38 118 ARG A C 1
ATOM 914 O O . ARG A 1 121 ? -2.329 0.648 -7.581 1.00 8.28 118 ARG A O 1
ATOM 922 N N . ARG A 1 122 ? -3.769 0.230 -5.901 1.00 8.77 119 ARG A N 1
ATOM 923 C CA . ARG A 1 122 ? -3.439 1.424 -5.094 1.00 8.73 119 ARG A CA 1
ATOM 924 C C . ARG A 1 122 ? -3.257 1.007 -3.659 1.00 8.29 119 ARG A C 1
ATOM 925 O O . ARG A 1 122 ? -3.930 0.084 -3.211 1.00 7.58 119 ARG A O 1
ATOM 933 N N . LEU A 1 123 ? -2.430 1.767 -2.942 1.00 6.96 120 LEU A N 1
ATOM 934 C CA . LEU A 1 123 ? -2.177 1.555 -1.492 1.00 6.48 120 LEU A CA 1
ATOM 935 C C . LEU A 1 123 ? -2.665 2.780 -0.738 1.00 6.53 120 LEU A C 1
ATOM 936 O O . LEU A 1 123 ? -2.131 3.872 -0.893 1.00 7.54 120 LEU A O 1
ATOM 941 N N . TYR A 1 124 ? -3.678 2.580 0.110 1.00 6.70 121 TYR A N 1
ATOM 942 C CA . TYR A 1 124 ? -4.214 3.661 0.928 1.00 6.21 121 TYR A CA 1
ATOM 943 C C . TYR A 1 124 ? -3.526 3.580 2.274 1.00 5.44 121 TYR A C 1
ATOM 944 O O . TYR A 1 124 ? -3.008 2.529 2.594 1.00 4.17 121 TYR A O 1
ATOM 953 N N . ALA A 1 125 ? -3.565 4.691 3.002 1.00 6.09 122 ALA A N 1
ATOM 954 C CA . ALA A 1 125 ? -3.114 4.810 4.414 1.00 6.84 122 ALA A CA 1
ATOM 955 C C . ALA A 1 125 ? -4.173 5.649 5.141 1.00 7.92 122 ALA A C 1
ATOM 956 O O . ALA A 1 125 ? -4.614 6.676 4.611 1.00 9.41 122 ALA A O 1
ATOM 958 N N . VAL A 1 126 ? -4.595 5.197 6.344 1.00 9.03 123 VAL A N 1
ATOM 959 C CA . VAL A 1 126 ? -5.610 5.899 7.156 1.00 10.15 123 VAL A CA 1
ATOM 960 C C . VAL A 1 126 ? -4.952 6.365 8.450 1.00 10.31 123 VAL A C 1
ATOM 961 O O . VAL A 1 126 ? -4.324 5.563 9.134 1.00 10.83 123 VAL A O 1
ATOM 965 N N . VAL A 1 127 ? -5.027 7.678 8.711 1.00 9.50 124 VAL A N 1
ATOM 966 C CA . VAL A 1 127 ? -4.380 8.274 9.869 1.00 9.41 124 VAL A CA 1
ATOM 967 C C . VAL A 1 127 ? -5.449 8.604 10.910 1.00 10.39 124 VAL A C 1
ATOM 968 O O . VAL A 1 127 ? -6.482 9.170 10.566 1.00 9.55 124 VAL A O 1
ATOM 972 N N . TYR A 1 128 ? -5.185 8.233 12.183 1.00 10.70 125 TYR A N 1
ATOM 973 C CA . TYR A 1 128 ? -6.171 8.353 13.244 1.00 11.55 125 TYR A CA 1
ATOM 974 C C . TYR A 1 128 ? -5.831 9.542 14.118 1.00 10.61 125 TYR A C 1
ATOM 975 O O . TYR A 1 128 ? -4.679 9.699 14.558 1.00 9.96 125 TYR A O 1
ATOM 984 N N . GLY A 1 129 ? -6.823 10.378 14.339 1.00 10.78 126 GLY A N 1
ATOM 985 C CA . GLY A 1 129 ? -6.684 11.545 15.217 1.00 11.84 126 GLY A CA 1
ATOM 986 C C . GLY A 1 129 ? -5.869 12.705 14.671 1.00 12.31 126 GLY A C 1
ATOM 987 O O . GLY A 1 129 ? -5.508 12.753 13.484 1.00 11.46 126 GLY A O 1
ATOM 988 N N . HIS A 1 130 ? -5.619 13.660 15.563 1.00 13.16 127 HIS A N 1
ATOM 989 C CA . HIS A 1 130 ? -4.785 14.812 15.282 1.00 14.76 127 HIS A CA 1
ATOM 990 C C . HIS A 1 130 ? -3.301 14.432 15.290 1.00 14.16 127 HIS A C 1
ATOM 991 O O . HIS A 1 130 ? -2.553 14.711 16.257 1.00 14.95 127 HIS A O 1
ATOM 998 N N . ASN A 1 131 ? -2.865 13.832 14.205 1.00 12.89 128 ASN A N 1
ATOM 999 C CA . ASN A 1 131 ? -1.493 13.347 14.080 1.00 11.99 128 ASN A CA 1
ATOM 1000 C C . ASN A 1 131 ? -0.791 13.950 12.854 1.00 12.40 128 ASN A C 1
ATOM 1001 O O . ASN A 1 131 ? -0.525 13.243 11.887 1.00 11.70 128 ASN A O 1
ATOM 1006 N N . PRO A 1 132 ? -0.481 15.273 12.886 1.00 13.02 129 PRO A N 1
ATOM 1007 C CA . PRO A 1 132 ? 0.142 15.908 11.694 1.00 12.85 129 PRO A CA 1
ATOM 1008 C C . PRO A 1 132 ? 1.545 15.391 11.315 1.00 13.50 129 PRO A C 1
ATOM 1009 O O . PRO A 1 132 ? 1.913 15.395 10.109 1.00 13.06 129 PRO A O 1
ATOM 1013 N N . LYS A 1 133 ? 2.315 14.950 12.323 1.00 12.64 130 LYS A N 1
ATOM 1014 C CA . LYS A 1 133 ? 3.598 14.259 12.070 1.00 13.42 130 LYS A CA 1
ATOM 1015 C C . LYS A 1 133 ? 3.499 13.023 11.175 1.00 12.30 130 LYS A C 1
ATOM 1016 O O . LYS A 1 133 ? 4.382 12.787 10.310 1.00 12.23 130 LYS A O 1
ATOM 1022 N N . ALA A 1 134 ? 2.482 12.193 11.420 1.00 10.32 131 ALA A N 1
ATOM 1023 C CA . ALA A 1 134 ? 2.231 11.015 10.581 1.00 9.45 131 ALA A CA 1
ATOM 1024 C C . ALA A 1 134 ? 1.767 11.459 9.195 1.00 9.17 131 ALA A C 1
ATOM 1025 O O . ALA A 1 134 ? 2.170 10.900 8.185 1.00 6.76 131 ALA A O 1
ATOM 1027 N N . LYS A 1 135 ? 0.901 12.471 9.152 1.00 8.66 132 LYS A N 1
ATOM 1028 C CA . LYS A 1 135 ? 0.441 13.008 7.863 1.00 8.81 132 LYS A CA 1
ATOM 1029 C C . LYS A 1 135 ? 1.608 13.553 7.037 1.00 8.20 132 LYS A C 1
ATOM 1030 O O . LYS A 1 135 ? 1.715 13.300 5.810 1.00 8.55 132 LYS A O 1
ATOM 1036 N N . ALA A 1 136 ? 2.510 14.278 7.676 1.00 7.85 133 ALA A N 1
ATOM 1037 C CA . ALA A 1 136 ? 3.722 14.781 6.982 1.00 8.55 133 ALA A CA 1
ATOM 1038 C C . ALA A 1 136 ? 4.600 13.609 6.447 1.00 8.50 133 ALA A C 1
ATOM 1039 O O . ALA A 1 136 ? 5.107 13.660 5.308 1.00 7.53 133 ALA A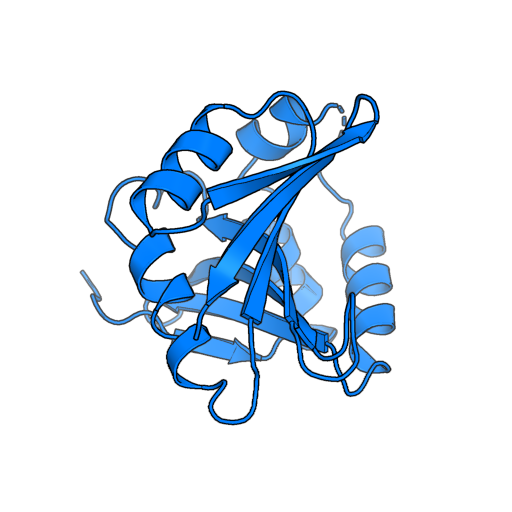 O 1
ATOM 1041 N N . PHE A 1 137 ? 4.751 12.545 7.253 1.00 8.46 134 PHE A N 1
ATOM 1042 C CA . PHE A 1 137 ? 5.515 11.369 6.821 1.00 8.27 134 PHE A CA 1
ATOM 1043 C C . PHE A 1 137 ? 4.947 10.733 5.559 1.00 8.25 134 PHE A C 1
ATOM 1044 O O . PHE A 1 137 ? 5.687 10.472 4.589 1.00 7.35 134 PHE A O 1
ATOM 1052 N N . PHE A 1 138 ? 3.652 10.428 5.585 1.00 7.45 135 PHE A N 1
ATOM 1053 C CA . PHE A 1 138 ? 3.008 9.784 4.436 1.00 7.03 135 PHE A CA 1
ATOM 1054 C C . PHE A 1 138 ? 3.055 10.633 3.186 1.00 7.54 135 PHE A C 1
ATOM 1055 O O . PHE A 1 138 ? 3.276 10.096 2.097 1.00 9.07 135 PHE A O 1
ATOM 1063 N N . GLN A 1 139 ? 2.853 11.948 3.324 1.00 8.10 136 GLN A N 1
ATOM 1064 C CA . GLN A 1 139 ? 2.940 12.839 2.142 1.00 9.55 136 GLN A CA 1
ATOM 1065 C C . GLN A 1 139 ? 4.353 12.800 1.521 1.00 8.11 136 GLN A C 1
ATOM 1066 O O . GLN A 1 139 ? 4.520 12.757 0.270 1.00 8.38 136 GLN A O 1
ATOM 1072 N N . ALA A 1 140 ? 5.363 12.792 2.382 1.00 8.38 137 ALA A N 1
ATOM 1073 C CA . ALA A 1 140 ? 6.765 12.761 1.948 1.00 8.62 137 ALA A CA 1
ATOM 1074 C C . ALA A 1 140 ? 7.068 11.509 1.172 1.00 8.34 137 ALA A C 1
ATOM 1075 O O . ALA A 1 140 ? 7.889 11.539 0.261 1.00 8.94 137 ALA A O 1
ATOM 1077 N N . GLN A 1 141 ? 6.358 10.420 1.478 1.00 7.83 138 GLN A N 1
ATOM 1078 C CA . GLN A 1 141 ? 6.565 9.138 0.775 1.00 8.13 138 GLN A CA 1
ATOM 1079 C C . GLN A 1 141 ? 5.687 9.000 -0.460 1.00 9.02 138 GLN A C 1
ATOM 1080 O O . GLN A 1 141 ? 5.664 7.944 -1.088 1.00 9.89 138 GLN A O 1
ATOM 1086 N N . GLY A 1 142 ? 4.940 10.053 -0.789 1.00 8.14 139 GLY A N 1
ATOM 1087 C CA . GLY A 1 142 ? 4.186 10.065 -2.030 1.00 7.86 139 GLY A CA 1
ATOM 1088 C C . GLY A 1 142 ? 2.695 9.771 -1.899 1.00 7.62 139 GLY A C 1
ATOM 1089 O O . GLY A 1 142 ? 2.019 9.615 -2.929 1.00 8.34 139 GLY A O 1
ATOM 1090 N N . PHE A 1 143 ? 2.191 9.691 -0.667 1.00 7.74 140 PHE A N 1
ATOM 1091 C CA . PHE A 1 143 ? 0.732 9.517 -0.387 1.00 8.11 140 PHE A CA 1
ATOM 1092 C C . PHE A 1 143 ? 0.024 10.880 -0.431 1.00 8.78 140 PHE A C 1
ATOM 1093 O O . PHE A 1 143 ? 0.315 11.756 0.357 1.00 9.96 140 PHE A O 1
ATOM 1101 N N . ARG A 1 144 ? -0.904 11.064 -1.351 1.00 8.76 141 ARG A N 1
ATOM 1102 C CA . ARG A 1 144 ? -1.698 12.309 -1.367 1.00 9.14 141 ARG A CA 1
ATOM 1103 C C . ARG A 1 144 ? -3.030 12.215 -0.603 1.00 8.15 141 ARG A C 1
ATOM 1104 O O . ARG A 1 144 ? -3.608 11.102 -0.458 1.00 8.58 141 ARG A O 1
ATOM 1112 N N . TYR A 1 145 ? -3.500 13.342 -0.107 1.00 6.49 142 TYR A N 1
ATOM 1113 C CA . TYR A 1 145 ? -4.732 13.458 0.630 1.00 5.67 142 TYR A CA 1
ATOM 1114 C C . TYR A 1 145 ? -5.875 13.090 -0.269 1.00 5.38 142 TYR A C 1
ATOM 1115 O O . TYR A 1 145 ? -5.924 13.538 -1.362 1.00 6.06 142 TYR A O 1
ATOM 1124 N N . VAL A 1 146 ? -6.773 12.248 0.218 1.00 4.90 143 VAL A N 1
ATOM 1125 C CA . VAL A 1 146 ? -8.001 11.904 -0.464 1.00 4.98 143 VAL A CA 1
ATOM 1126 C C . VAL A 1 146 ? -9.233 12.578 0.169 1.00 7.23 143 VAL A C 1
ATOM 1127 O O . VAL A 1 146 ? -9.954 13.242 -0.494 1.00 8.54 143 VAL A O 1
ATOM 1131 N N . LYS A 1 147 ? -9.423 12.390 1.469 1.00 7.44 144 LYS A N 1
ATOM 1132 C CA . LYS A 1 147 ? -10.544 12.942 2.209 1.00 8.58 144 LYS A CA 1
ATOM 1133 C C . LYS A 1 147 ? -10.339 12.751 3.702 1.00 8.71 144 LYS A C 1
ATOM 1134 O O . LYS A 1 147 ? -9.562 11.944 4.119 1.00 8.35 144 LYS A O 1
ATOM 1140 N N . ASP A 1 148 ? -11.082 13.474 4.517 1.00 10.30 145 ASP A N 1
ATOM 1141 C CA . ASP A 1 148 ? -11.138 13.073 5.917 1.00 11.63 145 ASP A CA 1
ATOM 1142 C C . ASP A 1 148 ? -12.394 12.224 6.184 1.00 11.85 145 ASP A C 1
ATOM 1143 O O . ASP A 1 148 ? -13.438 12.406 5.554 1.00 13.18 145 ASP A O 1
ATOM 1148 N N . GLY A 1 149 ? -12.263 11.250 7.082 1.00 12.13 146 GLY A N 1
ATOM 1149 C CA . GLY A 1 149 ? -13.365 10.338 7.401 1.00 12.42 146 GLY A CA 1
ATOM 1150 C C . GLY A 1 149 ? -14.019 10.723 8.702 1.00 12.69 146 GLY A C 1
ATOM 1151 O O . GLY A 1 149 ? -14.048 9.949 9.645 1.00 12.74 146 GLY A O 1
ATOM 1152 N N . GLY A 1 150 ? -14.575 11.924 8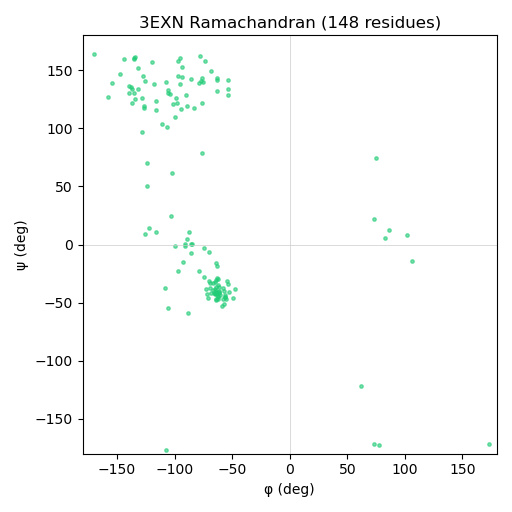.743 1.00 13.46 147 GLY A N 1
ATOM 1153 C CA . GLY A 1 150 ? -15.098 12.468 9.970 1.00 13.67 147 GLY A CA 1
ATOM 1154 C C . GLY A 1 150 ? -13.965 12.972 10.844 1.00 14.20 147 GLY A C 1
ATOM 1155 O O . GLY A 1 150 ? -12.796 12.986 10.424 1.00 13.83 147 GLY A O 1
ATOM 1156 N N . PRO A 1 151 ? -14.300 13.365 12.083 1.00 14.76 148 PRO A N 1
ATOM 1157 C CA . PRO A 1 151 ? -13.378 14.061 13.008 1.00 15.07 148 PRO A CA 1
ATOM 1158 C C . PRO A 1 151 ? -12.077 13.309 13.338 1.00 14.98 148 PRO A C 1
ATOM 1159 O O . PRO A 1 151 ? -11.015 13.930 13.479 1.00 15.39 148 PRO A O 1
ATOM 1163 N N . THR A 1 152 ? -12.183 11.988 13.460 1.00 14.50 149 THR A N 1
ATOM 1164 C CA . THR A 1 152 ? -11.117 11.133 13.990 1.00 14.22 149 THR A CA 1
ATOM 1165 C C . THR A 1 152 ? -10.155 10.526 12.924 1.00 13.08 149 THR A C 1
ATOM 1166 O O . THR A 1 152 ? -9.064 10.067 13.271 1.00 12.00 149 THR A O 1
ATOM 1170 N N . LEU A 1 153 ? -10.551 10.563 11.648 1.00 12.51 150 LEU A N 1
ATOM 1171 C CA . LEU A 1 153 ? -9.860 9.833 10.554 1.00 11.58 150 LEU A CA 1
ATOM 1172 C C . LEU A 1 153 ? -9.482 10.706 9.350 1.00 10.58 150 LEU A C 1
ATOM 1173 O O . LEU A 1 153 ? -10.228 11.609 9.011 1.00 10.77 150 LEU A O 1
ATOM 1178 N N . THR A 1 154 ? -8.345 10.415 8.714 1.00 8.89 151 THR A N 1
ATOM 1179 C CA . THR A 1 154 ? -7.959 11.057 7.425 1.00 8.30 151 THR A CA 1
ATOM 1180 C C . THR A 1 154 ? -7.380 10.040 6.471 1.00 8.16 151 THR A C 1
ATOM 1181 O O . THR A 1 154 ? -6.546 9.242 6.876 1.00 6.83 151 THR A O 1
ATOM 1185 N N . TRP A 1 155 ? -7.805 10.091 5.202 1.00 7.81 152 TRP A N 1
ATOM 1186 C CA . TRP A 1 155 ? -7.393 9.116 4.192 1.00 8.24 152 TRP A CA 1
ATOM 1187 C C . TRP A 1 155 ? -6.409 9.709 3.170 1.00 8.98 152 TRP A C 1
ATOM 1188 O O . TRP A 1 155 ? -6.590 10.835 2.710 1.00 6.31 152 TRP A O 1
ATOM 1199 N N . TYR A 1 156 ? -5.420 8.882 2.813 1.00 11.69 153 TYR A N 1
ATOM 1200 C CA . TYR A 1 156 ? -4.363 9.180 1.817 1.00 12.50 153 TYR A CA 1
ATOM 1201 C C . TYR A 1 156 ? -4.166 7.975 0.882 1.00 13.00 153 TYR A C 1
ATOM 1202 O O . TYR A 1 156 ? -4.474 6.843 1.252 1.00 13.97 153 TYR A O 1
ATOM 1211 N N . VAL A 1 157 ? -3.579 8.199 -0.307 1.00 14.36 154 VAL A N 1
ATOM 1212 C CA . VAL A 1 157 ? -3.374 7.123 -1.287 1.00 14.42 154 VAL A CA 1
ATOM 1213 C C . VAL A 1 157 ? -2.102 7.312 -2.132 1.00 14.75 154 VAL A C 1
ATOM 1214 O O . VAL A 1 157 ? -1.714 8.454 -2.468 1.00 14.69 154 VAL A O 1
ATOM 1218 N N . ARG A 1 158 ? -1.488 6.180 -2.491 1.00 16.71 155 ARG A N 1
ATOM 1219 C CA . ARG A 1 158 ? -0.346 6.161 -3.438 1.00 16.87 155 ARG A CA 1
ATOM 1220 C C . ARG A 1 158 ? -0.504 5.071 -4.484 1.00 18.60 155 ARG A C 1
ATOM 1221 O O . ARG A 1 158 ? -0.632 3.897 -4.152 1.00 16.05 155 ARG A O 1
ATOM 1229 N N . PRO A 1 159 ? -0.435 5.435 -5.785 1.00 21.08 156 PRO A N 1
ATOM 1230 C CA . PRO A 1 159 ? -0.558 4.379 -6.782 1.00 22.23 156 PRO A CA 1
ATOM 1231 C C . PRO A 1 159 ? 0.648 3.462 -6.756 1.00 22.55 156 PRO A C 1
ATOM 1232 O O . PRO A 1 159 ? 1.744 3.900 -6.397 1.00 22.63 156 PRO A O 1
ATOM 1236 N N . LEU A 1 160 ? 0.425 2.194 -7.088 1.00 23.74 157 LEU A N 1
ATOM 1237 C CA . LEU A 1 160 ? 1.515 1.233 -7.244 1.00 24.93 157 LEU A CA 1
ATOM 1238 C C . LEU A 1 160 ? 1.706 1.009 -8.740 1.00 24.69 157 LEU A C 1
ATOM 1239 O O . LEU A 1 160 ? 2.761 0.567 -9.159 1.00 24.84 157 LEU A O 1
#

Foldseek 3Di:
DQDAKDWAFDALVCLVQVLVLQVLAVVVCVQLPDRDDSVRSSVVRVVQVPPPFKGKTFIDRDPHGFWIWIKGAQPPHNQAIETEDTTGRPVPPPPCPSVNVVVVVVVPDVRHWKYKYKDFADDVVVVVVCVVSPWAWDAAPPHTITMTMDTD

B-factor: mean 10.85, std 6.82, range [2.0, 48.91]

Nearest PDB structures (foldseek):
  3exn-assembly1_A  TM=1.007E+00  e=1.052E-32  Thermus thermophilus HB8
  2r7h-assembly1_B  TM=7.253E-01  e=5.348E-09  Oleidesulfovibrio alaskensis G20
  2r7h-assembly1_A  TM=7.766E-01  e=2.213E-08  Oleidesulfovibrio alaskensis G20
  3pzj-assembly1_B  TM=7.926E-01  e=6.210E-07  Chromobacterium violaceum
  4ri1-assembly1_A  TM=7.794E-01  e=1.225E-06  Helicobacter pylori 26695

Solvent-accessible surface area: 8743 Å² total

Organism: Thermus thermophilus (strain ATCC 27634 / DSM 579 / HB8) (NCBI:txid300852)